Protein AF-A0A7X6VBS3-F1 (afdb_monomer_lite)

Foldseek 3Di:
DDAAQCVVVLVVDDLVVPPALLVPCVDPSLQVLLQVLLLVLDDPVLVVQVVVCVVVVDDDRSQVSSCVSPVDHDPLQSSQQRQLCNLDDPVLNVVVVVVCVVPVPDGSLNSCVPPVLVVDPRSSSVSSNSSSVSSSVVDCPPPPDQDADDPVNCVVCVPPPVVCVVRVVNPVVNVVVD

Structure (mmCIF, N/CA/C/O backbone):
data_AF-A0A7X6VBS3-F1
#
_entry.id   AF-A0A7X6VBS3-F1
#
loop_
_atom_site.group_PDB
_atom_site.id
_atom_site.type_symbol
_atom_site.label_atom_id
_atom_site.label_alt_id
_atom_site.label_comp_id
_atom_site.label_asym_id
_atom_site.label_entity_id
_atom_site.label_seq_id
_atom_site.pdbx_PDB_ins_code
_atom_site.Cartn_x
_atom_site.Cartn_y
_atom_site.Cartn_z
_atom_site.occupancy
_atom_site.B_iso_or_equiv
_atom_site.auth_seq_id
_atom_site.auth_comp_id
_atom_site.auth_asym_id
_atom_site.auth_atom_id
_atom_site.pdbx_PDB_model_num
ATOM 1 N N . MET A 1 1 ? 4.900 11.660 8.311 1.00 60.69 1 MET A N 1
ATOM 2 C CA . MET A 1 1 ? 4.321 11.223 7.024 1.00 60.69 1 MET A CA 1
ATOM 3 C C . MET A 1 1 ? 2.934 11.837 6.908 1.00 60.69 1 MET A C 1
ATOM 5 O O . MET A 1 1 ? 2.237 11.868 7.915 1.00 60.69 1 MET A O 1
ATOM 9 N N . ARG A 1 2 ? 2.562 12.407 5.757 1.00 70.81 2 ARG A N 1
ATOM 10 C CA . ARG A 1 2 ? 1.210 12.956 5.552 1.00 70.81 2 ARG A CA 1
ATOM 11 C C . ARG A 1 2 ? 0.243 11.788 5.326 1.00 70.81 2 ARG A C 1
ATOM 13 O O . ARG A 1 2 ? 0.562 10.910 4.534 1.00 70.81 2 ARG A O 1
ATOM 20 N N . ARG A 1 3 ? -0.902 11.767 6.020 1.00 82.69 3 ARG A N 1
ATOM 21 C CA . ARG A 1 3 ? -1.959 10.763 5.796 1.00 82.69 3 ARG A CA 1
ATOM 22 C C . ARG A 1 3 ? -2.557 10.950 4.401 1.00 82.69 3 ARG A C 1
ATOM 24 O O . ARG A 1 3 ? -2.809 12.084 3.988 1.00 82.69 3 ARG A O 1
ATOM 31 N N . ILE A 1 4 ? -2.777 9.841 3.705 1.00 88.06 4 ILE A N 1
ATOM 32 C CA . ILE A 1 4 ? -3.379 9.789 2.369 1.00 88.06 4 ILE A CA 1
ATOM 33 C C . ILE A 1 4 ? -4.735 9.116 2.505 1.00 88.06 4 ILE A C 1
ATOM 35 O O . ILE A 1 4 ? -4.838 8.094 3.173 1.00 88.06 4 ILE A O 1
ATOM 39 N N . ASN A 1 5 ? -5.776 9.687 1.905 1.00 90.62 5 ASN A N 1
ATOM 40 C CA . ASN A 1 5 ? -7.099 9.079 1.917 1.00 90.62 5 ASN A CA 1
ATOM 41 C C . ASN A 1 5 ? -7.176 7.986 0.843 1.00 90.62 5 ASN A C 1
ATOM 43 O O . ASN A 1 5 ? -7.432 8.273 -0.321 1.00 90.62 5 ASN A O 1
ATOM 47 N N . PHE A 1 6 ? -6.962 6.729 1.227 1.00 92.19 6 PHE A N 1
ATOM 48 C CA . PHE A 1 6 ? -7.082 5.598 0.303 1.00 92.19 6 PHE A CA 1
ATOM 49 C C . PHE A 1 6 ? -8.524 5.126 0.121 1.00 92.19 6 PHE A C 1
ATOM 51 O O . PHE A 1 6 ? -8.779 4.317 -0.766 1.00 92.19 6 PHE A O 1
ATOM 58 N N . ARG A 1 7 ? -9.481 5.640 0.906 1.00 92.50 7 ARG A N 1
ATOM 59 C CA . ARG A 1 7 ? -10.896 5.264 0.771 1.00 92.50 7 ARG A CA 1
ATOM 60 C C . ARG A 1 7 ? -11.461 5.614 -0.604 1.00 92.50 7 ARG A C 1
ATOM 62 O O . ARG A 1 7 ? -12.317 4.893 -1.090 1.00 92.50 7 ARG A O 1
ATOM 69 N N . GLU A 1 8 ? -10.941 6.649 -1.259 1.00 89.25 8 GLU A N 1
ATOM 70 C CA . GLU A 1 8 ? -11.331 7.020 -2.630 1.00 89.25 8 GLU A CA 1
ATOM 71 C C . GLU A 1 8 ? -10.994 5.918 -3.650 1.00 89.25 8 GLU A C 1
ATOM 73 O O . GLU A 1 8 ? -11.708 5.740 -4.632 1.00 89.25 8 GLU A O 1
ATOM 78 N N . LEU A 1 9 ? -9.964 5.098 -3.396 1.00 88.25 9 LEU A N 1
ATOM 79 C CA . LEU A 1 9 ? -9.662 3.945 -4.251 1.00 88.25 9 LEU A CA 1
ATOM 80 C C . LEU A 1 9 ? -10.705 2.830 -4.126 1.00 88.25 9 LEU A C 1
ATOM 82 O O . LEU A 1 9 ? -10.796 1.990 -5.017 1.00 88.25 9 LEU A O 1
ATOM 86 N N . ALA A 1 10 ? -11.495 2.798 -3.050 1.00 87.00 10 ALA A N 1
ATOM 87 C CA . ALA A 1 10 ? -12.543 1.796 -2.887 1.00 87.00 10 ALA A CA 1
ATOM 88 C C . ALA A 1 10 ? -13.657 1.950 -3.937 1.00 87.00 10 ALA A C 1
ATOM 90 O O . ALA A 1 10 ? -14.297 0.968 -4.303 1.00 87.00 10 ALA A O 1
ATOM 91 N N . GLU A 1 11 ? -13.860 3.152 -4.483 1.00 83.25 11 GLU A N 1
ATOM 92 C CA . GLU A 1 11 ? -14.898 3.410 -5.489 1.00 83.25 11 GLU A CA 1
ATOM 93 C C . GLU A 1 11 ? -14.636 2.692 -6.821 1.00 83.25 11 GLU A C 1
ATOM 95 O O . GLU A 1 11 ? -15.573 2.394 -7.559 1.00 83.25 11 GLU A O 1
ATOM 100 N N . VAL A 1 12 ? -13.370 2.387 -7.122 1.00 81.75 12 VAL A N 1
ATOM 101 C CA . VAL A 1 12 ? -12.956 1.719 -8.369 1.00 81.75 12 VAL A CA 1
ATOM 102 C C . VAL A 1 12 ? -12.688 0.223 -8.190 1.00 81.75 12 VAL A C 1
ATOM 104 O O . VAL A 1 12 ? -12.277 -0.451 -9.135 1.00 81.75 12 VAL A O 1
ATOM 107 N N . ILE A 1 13 ? -12.898 -0.307 -6.984 1.00 82.62 13 ILE A N 1
ATOM 108 C CA . ILE A 1 13 ? -12.738 -1.730 -6.689 1.00 82.62 13 ILE A CA 1
ATOM 109 C C . ILE A 1 13 ? -14.086 -2.411 -6.843 1.00 82.62 13 ILE A C 1
ATOM 111 O O . ILE A 1 13 ? -15.044 -2.080 -6.151 1.00 82.62 13 ILE A O 1
ATOM 115 N N . ASP A 1 14 ? -14.130 -3.424 -7.699 1.00 78.88 14 ASP A N 1
ATOM 116 C CA . ASP A 1 14 ? -15.229 -4.376 -7.702 1.00 78.88 14 ASP A CA 1
ATOM 117 C C . ASP A 1 14 ? -14.925 -5.496 -6.697 1.00 78.88 14 ASP A C 1
ATOM 119 O O . ASP A 1 14 ? -14.028 -6.322 -6.898 1.00 78.88 14 ASP A O 1
ATOM 123 N N . ALA A 1 15 ? -15.642 -5.499 -5.571 1.00 65.81 15 ALA A N 1
ATOM 124 C CA . ALA A 1 15 ? -15.455 -6.497 -4.525 1.00 65.81 15 ALA A CA 1
ATOM 125 C C . ALA A 1 15 ? -15.881 -7.915 -4.941 1.00 65.81 15 ALA A C 1
ATOM 127 O O . ALA A 1 15 ? -15.460 -8.870 -4.280 1.00 65.81 15 ALA A O 1
ATOM 128 N N . GLU A 1 16 ? -16.686 -8.063 -5.996 1.00 70.00 16 GLU A N 1
ATOM 129 C CA . GLU A 1 16 ? -17.179 -9.359 -6.472 1.00 70.00 16 GLU A CA 1
ATOM 130 C C . GLU A 1 16 ? -16.186 -10.053 -7.422 1.00 70.00 16 GLU A C 1
ATOM 132 O O . GLU A 1 1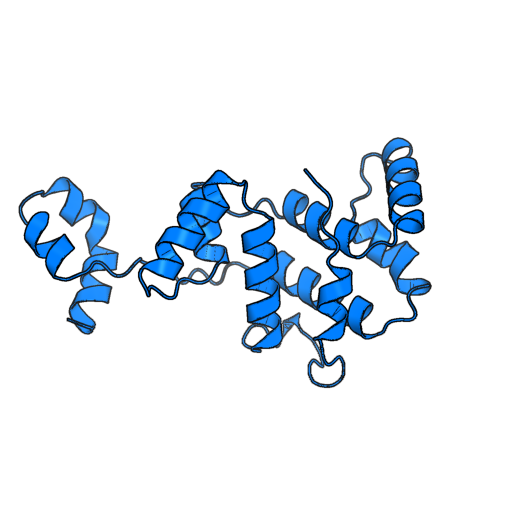6 ? -16.125 -11.282 -7.447 1.00 70.00 16 GLU A O 1
ATOM 137 N N . ASP A 1 17 ? -15.345 -9.288 -8.125 1.00 74.12 17 ASP A N 1
ATOM 138 C CA . ASP A 1 17 ? -14.320 -9.795 -9.061 1.00 74.12 17 ASP A CA 1
ATOM 139 C C . ASP A 1 17 ? -13.081 -10.381 -8.337 1.00 74.12 17 ASP A C 1
ATOM 141 O O . ASP A 1 17 ? -12.353 -11.249 -8.832 1.00 74.12 17 ASP A O 1
ATOM 145 N N . LEU A 1 18 ? -12.853 -9.952 -7.093 1.00 77.88 18 LEU A N 1
ATOM 146 C CA . LEU A 1 18 ? -11.707 -10.351 -6.274 1.00 77.88 18 LEU A CA 1
ATOM 147 C C . LEU A 1 18 ? -12.123 -11.282 -5.132 1.00 77.88 18 LEU A C 1
ATOM 149 O O . LEU A 1 18 ? -12.368 -10.842 -4.006 1.00 77.88 18 LEU A O 1
ATOM 153 N N . ILE A 1 19 ? -12.143 -12.588 -5.400 1.00 76.06 19 ILE A N 1
ATOM 154 C CA . ILE A 1 19 ? -12.507 -13.620 -4.417 1.00 76.06 19 ILE A CA 1
ATOM 155 C C . ILE A 1 19 ? -11.511 -13.640 -3.242 1.00 76.06 19 ILE A C 1
ATOM 157 O O . ILE A 1 19 ? -11.931 -13.536 -2.089 1.00 76.06 19 ILE A O 1
ATOM 161 N N . ASP A 1 20 ? -10.202 -13.708 -3.513 1.00 80.69 20 ASP A N 1
ATOM 162 C CA . ASP A 1 20 ? -9.139 -13.593 -2.499 1.00 80.69 20 ASP A CA 1
ATOM 163 C C . ASP A 1 20 ? -7.875 -12.950 -3.114 1.00 80.69 20 ASP A C 1
ATOM 165 O O . ASP A 1 20 ? -7.127 -13.618 -3.844 1.00 80.69 20 ASP A O 1
ATOM 169 N N . PRO A 1 21 ? -7.596 -11.666 -2.805 1.00 80.69 21 PRO A N 1
ATOM 170 C CA . PRO A 1 21 ? -6.456 -10.931 -3.356 1.00 80.69 21 PRO A CA 1
ATOM 171 C C . PRO A 1 21 ? -5.095 -11.610 -3.165 1.00 80.69 21 PRO A C 1
ATOM 173 O O . PRO A 1 21 ? -4.206 -11.439 -4.001 1.00 80.69 21 PRO A O 1
ATOM 176 N N . ARG A 1 22 ? -4.921 -12.427 -2.117 1.00 76.19 22 ARG A N 1
ATOM 177 C CA . ARG A 1 22 ? -3.642 -13.095 -1.815 1.00 76.19 22 ARG A CA 1
ATOM 178 C C . ARG A 1 22 ? -3.261 -14.141 -2.858 1.00 76.19 22 ARG A C 1
ATOM 180 O O . ARG A 1 22 ? -2.077 -14.389 -3.073 1.00 76.19 22 ARG A O 1
ATOM 187 N N . TYR A 1 23 ? -4.248 -14.730 -3.531 1.00 76.06 23 TYR A N 1
ATOM 188 C CA . TYR A 1 23 ? -4.038 -15.709 -4.603 1.00 76.06 23 TYR A CA 1
ATOM 189 C C . TYR A 1 23 ? -4.200 -15.101 -6.001 1.00 76.06 23 TYR A C 1
ATOM 191 O O . TYR A 1 23 ? -4.002 -15.784 -7.005 1.00 76.06 23 TYR A O 1
ATOM 199 N N . GLN A 1 24 ? -4.529 -13.810 -6.077 1.00 77.19 24 GLN A N 1
ATOM 200 C CA . GLN A 1 24 ? -4.802 -13.080 -7.313 1.00 77.19 24 GLN A CA 1
ATOM 201 C C . GLN A 1 24 ? -3.813 -11.919 -7.512 1.00 77.19 24 GLN A C 1
ATOM 203 O O . GLN A 1 24 ? -4.163 -10.884 -8.068 1.00 77.19 24 GLN A O 1
ATOM 208 N N . SER A 1 25 ? -2.546 -12.095 -7.121 1.00 75.38 25 SER A N 1
ATOM 209 C CA . SER A 1 25 ? -1.493 -11.068 -7.247 1.00 75.38 25 SER A CA 1
ATOM 210 C C . SER A 1 25 ? -1.267 -10.567 -8.681 1.00 75.38 25 SER A C 1
ATOM 212 O O . SER A 1 25 ? -0.774 -9.461 -8.891 1.00 75.38 25 SER A O 1
ATOM 214 N N . ASN A 1 26 ? -1.653 -11.362 -9.686 1.00 77.62 26 ASN A N 1
ATOM 215 C CA . ASN A 1 26 ? -1.579 -10.977 -11.093 1.00 77.62 26 ASN A CA 1
ATOM 216 C C . ASN A 1 26 ? -2.786 -10.176 -11.608 1.00 77.62 26 ASN A C 1
ATOM 218 O O . ASN A 1 26 ? -2.740 -9.719 -12.753 1.00 77.62 26 ASN A O 1
ATOM 222 N N . HIS A 1 27 ? -3.835 -10.010 -10.799 1.00 83.00 27 HIS A N 1
ATOM 223 C CA . HIS A 1 27 ? -5.053 -9.304 -11.182 1.00 83.00 27 HIS A CA 1
ATOM 224 C C . HIS A 1 27 ? -4.770 -7.823 -11.482 1.00 83.00 27 HIS A C 1
ATOM 226 O O . HIS A 1 27 ? -4.045 -7.194 -10.705 1.00 83.00 27 HIS A O 1
ATOM 232 N N . PRO A 1 28 ? -5.348 -7.233 -12.549 1.00 83.56 28 PRO A N 1
ATOM 233 C CA . PRO A 1 28 ? -5.114 -5.832 -12.905 1.00 83.56 28 PRO A CA 1
ATOM 234 C C . PRO A 1 28 ? -5.374 -4.861 -11.749 1.00 83.56 28 PRO A C 1
ATOM 236 O O . PRO A 1 28 ? -4.537 -4.010 -11.467 1.00 83.56 28 PRO A O 1
ATOM 239 N N . THR A 1 29 ? -6.476 -5.047 -11.018 1.00 87.38 29 THR A N 1
ATOM 240 C CA . THR A 1 29 ? -6.814 -4.231 -9.840 1.00 87.38 29 THR A CA 1
ATOM 241 C C . THR A 1 29 ? -5.774 -4.357 -8.729 1.00 87.38 29 THR A C 1
ATOM 243 O O . THR A 1 29 ? -5.346 -3.350 -8.180 1.00 87.38 29 THR A O 1
ATOM 246 N N . VAL A 1 30 ? -5.315 -5.577 -8.419 1.00 86.38 30 VAL A N 1
ATOM 247 C CA . VAL A 1 30 ? -4.307 -5.799 -7.367 1.00 86.38 30 VAL A CA 1
ATOM 248 C C . VAL A 1 30 ? -2.979 -5.150 -7.754 1.00 86.38 30 VAL A C 1
ATOM 250 O O . VAL A 1 30 ? -2.365 -4.488 -6.923 1.00 86.38 30 VAL A O 1
ATOM 253 N N . LYS A 1 31 ? -2.572 -5.266 -9.025 1.00 84.88 31 LYS A N 1
ATOM 254 C CA . LYS A 1 31 ? -1.383 -4.584 -9.553 1.00 84.88 31 LYS A CA 1
ATOM 255 C C . LYS A 1 31 ? -1.509 -3.068 -9.475 1.00 84.88 31 LYS A C 1
ATOM 257 O O . LYS A 1 31 ? -0.629 -2.438 -8.910 1.00 84.88 31 LYS A O 1
ATOM 262 N N . GLY A 1 32 ? -2.613 -2.503 -9.963 1.00 85.56 32 GLY A N 1
ATOM 263 C CA . GLY A 1 32 ? -2.842 -1.058 -9.943 1.00 85.56 32 GLY A CA 1
ATOM 264 C C . GLY A 1 32 ? -2.866 -0.483 -8.525 1.00 85.56 32 GLY A C 1
ATOM 265 O O . GLY A 1 32 ? -2.256 0.549 -8.264 1.00 85.56 32 GLY A O 1
ATOM 266 N N . VAL A 1 33 ? -3.503 -1.179 -7.580 1.00 89.88 33 VAL A N 1
ATOM 267 C CA . VAL A 1 33 ? -3.503 -0.778 -6.165 1.00 89.88 33 VAL A CA 1
ATOM 268 C C . VAL A 1 33 ? -2.104 -0.889 -5.557 1.00 89.88 33 VAL A C 1
ATOM 270 O O . VAL A 1 33 ? -1.686 0.025 -4.849 1.00 89.88 33 VAL A O 1
ATOM 273 N N . ALA A 1 34 ? -1.360 -1.963 -5.844 1.00 87.62 34 ALA A N 1
ATOM 274 C CA . ALA A 1 34 ? 0.026 -2.107 -5.397 1.00 87.62 34 ALA A CA 1
ATOM 275 C C . ALA A 1 34 ? 0.904 -0.973 -5.931 1.00 87.62 34 ALA A C 1
ATOM 277 O O . ALA A 1 34 ? 1.695 -0.390 -5.195 1.00 87.62 34 ALA A O 1
ATOM 278 N N . ASP A 1 35 ? 0.712 -0.628 -7.196 1.00 85.38 35 ASP A N 1
ATOM 279 C CA . ASP A 1 35 ? 1.417 0.440 -7.874 1.00 85.38 35 ASP A CA 1
ATOM 280 C C . ASP A 1 35 ? 1.166 1.798 -7.195 1.00 85.38 35 ASP A C 1
ATOM 282 O O . ASP A 1 35 ? 2.113 2.491 -6.810 1.00 85.38 35 ASP A O 1
ATOM 286 N N . ILE A 1 36 ? -0.099 2.136 -6.930 1.00 88.56 36 ILE A N 1
ATOM 287 C CA . ILE A 1 36 ? -0.473 3.354 -6.197 1.00 88.56 36 ILE A CA 1
ATOM 288 C C . ILE A 1 36 ? 0.096 3.338 -4.770 1.00 88.56 36 ILE A C 1
ATOM 290 O O . ILE A 1 36 ? 0.611 4.358 -4.305 1.00 88.56 36 ILE A O 1
ATOM 294 N N . ALA A 1 37 ? 0.032 2.200 -4.075 1.00 88.81 37 ALA A N 1
ATOM 295 C CA . ALA A 1 37 ? 0.554 2.040 -2.720 1.00 88.81 37 ALA A CA 1
ATOM 296 C C . ALA A 1 37 ? 2.064 2.313 -2.654 1.00 88.81 37 ALA A C 1
ATOM 298 O O . ALA A 1 37 ? 2.509 3.141 -1.857 1.00 88.81 37 ALA A O 1
ATOM 299 N N . PHE A 1 38 ? 2.854 1.670 -3.520 1.00 87.31 38 PHE A N 1
ATOM 300 C CA . PHE A 1 38 ? 4.304 1.863 -3.550 1.00 87.31 38 PHE A CA 1
ATOM 301 C C . PHE A 1 38 ? 4.688 3.271 -3.992 1.00 87.31 38 PHE A C 1
ATOM 303 O O . PHE A 1 38 ? 5.592 3.851 -3.398 1.00 87.31 38 PHE A O 1
ATOM 310 N N . PHE A 1 39 ? 3.986 3.858 -4.964 1.00 85.75 39 PHE A N 1
ATOM 311 C CA . PHE A 1 39 ? 4.231 5.242 -5.367 1.00 85.75 39 PHE A CA 1
ATOM 312 C C . PHE A 1 39 ? 4.043 6.222 -4.209 1.00 85.75 39 PHE A C 1
ATOM 314 O O . PHE A 1 39 ? 4.900 7.058 -3.949 1.00 85.75 39 PHE A O 1
ATOM 321 N N . ASN A 1 40 ? 2.943 6.094 -3.472 1.00 86.38 40 ASN A N 1
ATOM 322 C CA . ASN A 1 40 ? 2.626 6.999 -2.371 1.00 86.38 40 ASN A CA 1
ATOM 323 C C . ASN A 1 40 ? 3.488 6.768 -1.122 1.00 86.38 40 ASN A C 1
ATOM 325 O O . ASN A 1 40 ? 3.627 7.669 -0.297 1.00 86.38 40 ASN A O 1
ATOM 329 N N . ALA A 1 41 ? 4.097 5.589 -0.987 1.00 84.62 41 ALA A N 1
ATOM 330 C CA . ALA A 1 41 ? 5.097 5.324 0.042 1.00 84.62 41 ALA A CA 1
ATOM 331 C C . ALA A 1 41 ? 6.441 6.020 -0.242 1.00 84.62 41 ALA A C 1
ATOM 333 O O . ALA A 1 41 ? 7.300 6.117 0.644 1.00 84.62 41 ALA A O 1
ATOM 334 N N . LEU A 1 42 ? 6.646 6.520 -1.465 1.00 80.88 42 LEU A N 1
ATOM 335 C CA . LEU A 1 42 ? 7.853 7.247 -1.813 1.00 80.88 42 LEU A CA 1
ATOM 336 C C . LEU A 1 42 ? 7.862 8.666 -1.253 1.00 80.88 42 LEU A C 1
ATOM 338 O O . LEU A 1 42 ? 6.836 9.345 -1.253 1.00 80.88 42 LEU A O 1
ATOM 342 N N . PRO A 1 43 ? 9.042 9.147 -0.823 1.00 77.56 43 PRO A N 1
ATOM 343 C CA . PRO A 1 43 ? 9.234 10.566 -0.570 1.00 77.56 43 PRO A CA 1
ATOM 344 C C . PRO A 1 43 ? 9.140 11.337 -1.895 1.00 77.56 43 PRO A C 1
ATOM 346 O O . PRO A 1 43 ? 9.363 10.756 -2.957 1.00 77.56 43 PRO A O 1
ATOM 349 N N . ASP A 1 44 ? 8.893 12.645 -1.834 1.00 80.25 44 ASP A N 1
ATOM 350 C CA . ASP A 1 44 ? 8.669 13.489 -3.021 1.00 80.25 44 ASP A CA 1
ATOM 351 C C . ASP A 1 44 ? 9.766 13.332 -4.092 1.00 80.25 44 ASP A C 1
ATOM 353 O O . ASP A 1 44 ? 9.465 13.157 -5.271 1.00 80.25 44 ASP A O 1
ATOM 357 N N . TYR A 1 45 ? 11.042 13.282 -3.684 1.00 76.75 45 TYR A N 1
ATOM 358 C CA . TYR A 1 45 ? 12.157 13.056 -4.617 1.00 76.75 45 TYR A CA 1
ATOM 359 C C . TYR A 1 45 ? 12.080 11.683 -5.307 1.00 76.75 45 TYR A C 1
ATOM 361 O O . TYR A 1 45 ? 12.450 11.537 -6.470 1.00 76.75 45 TYR A O 1
ATOM 369 N N . GLY A 1 46 ? 11.615 10.656 -4.590 1.00 75.06 46 GLY A N 1
ATOM 370 C CA . GLY A 1 46 ? 11.453 9.307 -5.118 1.00 75.06 46 GLY A CA 1
ATOM 371 C C . GLY A 1 46 ? 10.315 9.264 -6.130 1.00 75.06 46 GLY A C 1
ATOM 372 O O . GLY A 1 46 ? 10.489 8.712 -7.213 1.00 75.06 46 GLY A O 1
ATOM 373 N N . GLN A 1 47 ? 9.194 9.921 -5.823 1.00 82.06 47 GLN A N 1
ATOM 374 C CA . GLN A 1 47 ? 8.073 10.074 -6.754 1.00 82.06 47 GLN A CA 1
ATOM 375 C C . GLN A 1 47 ? 8.503 10.792 -8.039 1.00 82.06 47 GLN A C 1
ATOM 377 O O . GLN A 1 47 ? 8.128 10.370 -9.130 1.00 82.06 47 GLN A O 1
ATOM 382 N N . GLU A 1 48 ? 9.341 11.827 -7.941 1.00 79.75 48 GLU A N 1
ATOM 383 C CA . GLU A 1 48 ? 9.882 12.538 -9.106 1.00 79.75 48 GLU A CA 1
ATOM 384 C C . GLU A 1 48 ? 10.765 11.635 -9.984 1.00 79.75 48 GLU A C 1
ATOM 386 O O . GLU A 1 48 ? 10.596 11.601 -11.204 1.00 79.75 48 GLU A O 1
ATOM 391 N N . ILE A 1 49 ? 11.662 10.845 -9.380 1.00 74.81 49 ILE A N 1
ATOM 392 C CA . ILE A 1 49 ? 12.486 9.862 -10.105 1.00 74.81 49 ILE A CA 1
ATOM 393 C C . ILE A 1 49 ? 11.597 8.865 -10.855 1.00 74.81 49 ILE A C 1
ATOM 395 O O . ILE A 1 49 ? 11.818 8.600 -12.038 1.00 74.81 49 ILE A O 1
ATOM 399 N N . VAL A 1 50 ? 10.573 8.339 -10.185 1.00 75.44 50 VAL A N 1
ATOM 400 C CA . VAL A 1 50 ? 9.619 7.410 -10.792 1.00 75.44 50 VAL A CA 1
ATOM 401 C C . VAL A 1 50 ? 8.849 8.064 -11.938 1.00 75.44 50 VAL A C 1
ATOM 403 O O . VAL A 1 50 ? 8.768 7.489 -13.021 1.00 75.44 50 VAL A O 1
ATOM 406 N N . ASN A 1 51 ? 8.346 9.283 -11.753 1.00 80.31 51 ASN A N 1
ATOM 407 C CA . ASN A 1 51 ? 7.644 10.024 -12.800 1.00 80.31 51 ASN A CA 1
ATOM 408 C C . ASN A 1 51 ? 8.532 10.265 -14.026 1.00 80.31 51 ASN A C 1
ATOM 410 O O . ASN A 1 51 ? 8.067 10.122 -15.158 1.00 80.31 51 ASN A O 1
ATOM 414 N N . ASN A 1 52 ? 9.817 10.567 -13.825 1.00 76.94 52 ASN A N 1
ATOM 415 C CA . ASN A 1 52 ? 10.785 10.721 -14.911 1.00 76.94 52 ASN A CA 1
ATOM 416 C C . ASN A 1 52 ? 11.009 9.406 -15.675 1.00 76.94 52 ASN A C 1
ATOM 418 O O . ASN A 1 52 ? 11.071 9.402 -16.906 1.00 76.94 52 ASN A O 1
ATOM 422 N N . ILE A 1 53 ? 11.080 8.278 -14.963 1.00 71.81 53 ILE A N 1
ATOM 423 C CA . ILE A 1 53 ? 11.178 6.944 -15.568 1.00 71.81 53 ILE A CA 1
ATOM 424 C C . ILE A 1 53 ? 9.927 6.633 -16.399 1.00 71.81 53 ILE A C 1
ATOM 426 O O . ILE A 1 53 ? 10.059 6.266 -17.568 1.00 71.81 53 ILE A O 1
ATOM 430 N N . LEU A 1 54 ? 8.729 6.813 -15.838 1.00 74.38 54 LEU A N 1
ATOM 431 C CA . LEU A 1 54 ? 7.468 6.540 -16.537 1.00 74.38 54 LEU A CA 1
ATOM 432 C C . LEU A 1 54 ? 7.304 7.444 -17.767 1.00 74.38 54 LEU A C 1
ATOM 434 O O . LEU A 1 54 ? 6.952 6.972 -18.848 1.00 74.38 54 LEU A O 1
ATOM 438 N N . SER A 1 55 ? 7.670 8.723 -17.645 1.00 77.69 55 SER A N 1
ATOM 439 C CA . SER A 1 55 ? 7.647 9.694 -18.751 1.00 77.69 55 SER A CA 1
ATOM 440 C C . SER A 1 55 ? 8.607 9.334 -19.890 1.00 77.69 55 SER A C 1
ATOM 442 O O . SER A 1 55 ? 8.399 9.751 -21.027 1.00 77.69 55 SER A O 1
ATOM 444 N N . SER A 1 56 ? 9.642 8.530 -19.621 1.00 74.81 56 SER A N 1
ATOM 445 C CA . SER A 1 56 ? 10.563 8.019 -20.646 1.00 74.81 56 SER A CA 1
ATOM 446 C C . SER A 1 56 ? 10.005 6.838 -21.458 1.00 74.81 56 SER A C 1
ATOM 448 O O . SER A 1 56 ? 10.694 6.316 -22.336 1.00 74.81 56 SER A O 1
ATOM 450 N N . GLY A 1 57 ? 8.770 6.404 -21.175 1.00 66.50 57 GLY A N 1
ATOM 451 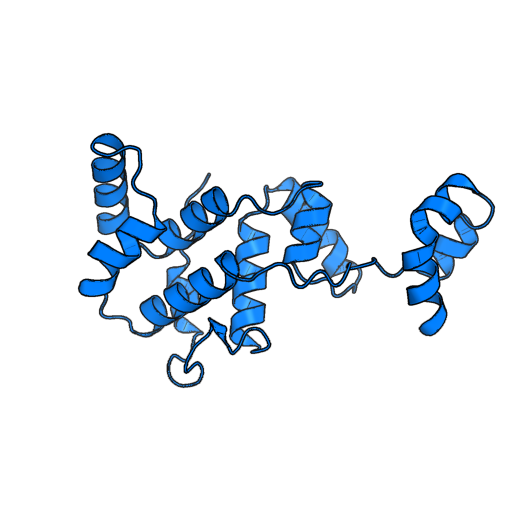C CA . GLY A 1 57 ? 8.113 5.274 -21.837 1.00 66.50 57 GLY A CA 1
ATOM 452 C C . GLY A 1 57 ? 8.576 3.904 -21.334 1.00 66.50 57 GLY A C 1
ATOM 453 O O . GLY A 1 57 ? 8.325 2.894 -21.991 1.00 66.50 57 GLY A O 1
ATOM 454 N N . ARG A 1 58 ? 9.278 3.851 -20.194 1.00 67.88 58 ARG A N 1
ATOM 455 C CA . ARG A 1 58 ? 9.687 2.598 -19.550 1.00 67.88 58 ARG A CA 1
ATOM 456 C C . ARG A 1 58 ? 8.585 2.126 -18.603 1.00 67.88 58 ARG A C 1
ATOM 458 O O . ARG A 1 58 ? 8.211 2.853 -17.691 1.00 67.88 58 ARG A O 1
ATOM 465 N N . ASP A 1 59 ? 8.130 0.893 -18.800 1.00 67.75 59 ASP A N 1
ATOM 466 C CA . ASP A 1 59 ? 7.198 0.213 -17.899 1.00 67.75 59 ASP A CA 1
ATOM 467 C C . ASP A 1 59 ? 7.996 -0.510 -16.800 1.00 67.75 59 ASP A C 1
ATOM 469 O O . ASP A 1 59 ? 8.692 -1.499 -17.062 1.00 67.75 59 ASP A O 1
ATOM 473 N N . ILE A 1 60 ? 7.991 0.053 -15.590 1.00 67.69 60 ILE A N 1
ATOM 474 C CA . ILE A 1 60 ? 8.678 -0.499 -14.417 1.00 67.69 60 ILE A CA 1
ATOM 475 C C . ILE A 1 60 ? 7.631 -0.716 -13.321 1.00 67.69 60 ILE A C 1
ATOM 477 O O . ILE A 1 60 ? 6.969 0.253 -12.950 1.00 67.69 60 ILE A O 1
ATOM 481 N N . PRO A 1 61 ? 7.514 -1.933 -12.750 1.00 70.75 61 PRO A N 1
ATOM 482 C CA . PRO A 1 61 ? 6.659 -2.160 -11.589 1.00 70.75 61 PRO A CA 1
ATOM 483 C C . PRO A 1 61 ? 7.024 -1.196 -10.456 1.00 70.75 61 PRO A C 1
ATOM 485 O O . PRO A 1 61 ? 8.202 -1.074 -10.109 1.00 70.75 61 PRO A O 1
ATOM 488 N N . LEU A 1 62 ? 6.052 -0.525 -9.834 1.00 72.69 62 LEU A N 1
ATOM 489 C CA . LEU A 1 62 ? 6.373 0.563 -8.900 1.00 72.69 62 LEU A CA 1
ATOM 490 C C . LEU A 1 62 ? 7.035 0.085 -7.607 1.00 72.69 62 LEU A C 1
ATOM 492 O O . LEU A 1 62 ? 7.789 0.839 -6.999 1.00 72.69 62 LEU A O 1
ATOM 496 N N . ARG A 1 63 ? 6.873 -1.191 -7.241 1.00 70.44 63 ARG A N 1
ATOM 497 C CA . ARG A 1 63 ? 7.680 -1.837 -6.191 1.00 70.44 63 ARG A CA 1
ATOM 498 C C . ARG A 1 63 ? 9.178 -1.806 -6.509 1.00 70.44 63 ARG A C 1
ATOM 500 O O . ARG A 1 63 ? 9.992 -1.569 -5.625 1.00 70.44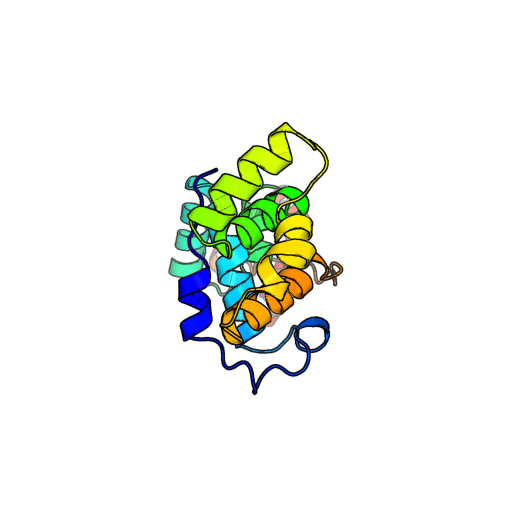 63 ARG A O 1
ATOM 507 N N . GLU A 1 64 ? 9.552 -2.021 -7.765 1.00 69.00 64 GLU A N 1
ATOM 508 C CA . GLU A 1 64 ? 10.950 -1.985 -8.213 1.00 69.00 64 GLU A CA 1
ATOM 509 C C . GLU A 1 64 ? 11.453 -0.548 -8.307 1.00 69.00 64 GLU A C 1
ATOM 511 O O . GLU A 1 64 ? 12.559 -0.240 -7.870 1.00 69.00 64 GLU A O 1
ATOM 516 N N . ALA A 1 65 ? 10.605 0.361 -8.791 1.00 66.38 65 ALA A N 1
ATOM 517 C CA . ALA A 1 65 ? 10.891 1.789 -8.776 1.00 66.38 65 ALA A CA 1
ATOM 518 C C . ALA A 1 65 ? 11.113 2.298 -7.335 1.00 66.38 65 ALA A C 1
ATOM 520 O O . ALA A 1 65 ? 12.016 3.102 -7.084 1.00 66.38 65 ALA A O 1
ATOM 521 N N . TYR A 1 66 ? 10.367 1.742 -6.372 1.00 67.44 66 TYR A N 1
ATOM 522 C CA . TYR A 1 66 ? 10.563 2.003 -4.955 1.00 67.44 66 TYR A CA 1
ATOM 523 C C . TYR A 1 66 ? 11.945 1.555 -4.482 1.00 67.44 66 TYR A C 1
ATOM 525 O O . TYR A 1 66 ? 12.697 2.378 -3.953 1.00 67.44 66 TYR A O 1
ATOM 533 N N . LYS A 1 67 ? 12.309 0.290 -4.739 1.00 67.81 67 LYS A N 1
ATOM 534 C CA . LYS A 1 67 ? 13.628 -0.263 -4.391 1.00 67.81 67 LYS A CA 1
ATOM 535 C C . LYS A 1 67 ? 14.769 0.572 -4.980 1.00 67.81 67 LYS A C 1
ATOM 537 O O . LYS A 1 67 ? 15.714 0.900 -4.271 1.00 67.81 67 LYS A O 1
ATOM 542 N N . VAL A 1 68 ? 14.647 0.985 -6.244 1.00 60.50 68 VAL A N 1
ATOM 543 C CA . VAL A 1 68 ? 15.641 1.828 -6.934 1.00 60.50 68 VAL A CA 1
ATOM 544 C C . VAL A 1 68 ? 15.783 3.205 -6.281 1.00 60.50 68 VAL A C 1
ATOM 546 O O . VAL A 1 68 ? 16.896 3.703 -6.148 1.00 60.50 68 VAL A O 1
ATOM 549 N N . SER A 1 69 ? 14.682 3.832 -5.861 1.00 62.16 69 SER A N 1
ATOM 550 C CA . SER A 1 69 ? 14.723 5.177 -5.268 1.00 62.16 69 SER A CA 1
ATOM 551 C C . SER A 1 69 ? 15.317 5.215 -3.853 1.00 62.16 69 SER A C 1
ATOM 553 O O . SER A 1 69 ? 15.908 6.220 -3.463 1.00 62.16 69 SER A O 1
ATOM 555 N N . ARG A 1 70 ? 15.143 4.135 -3.080 1.00 62.84 70 ARG A N 1
ATOM 556 C CA . ARG A 1 70 ? 15.502 4.045 -1.655 1.00 62.84 70 ARG A CA 1
ATOM 557 C C . ARG A 1 70 ? 16.743 3.193 -1.383 1.00 62.84 70 ARG A C 1
ATOM 559 O O . ARG A 1 70 ? 17.153 3.118 -0.226 1.00 62.84 70 ARG A O 1
ATOM 566 N N . ASP A 1 71 ? 17.300 2.544 -2.408 1.00 63.53 71 ASP A N 1
ATOM 567 C CA . ASP A 1 71 ? 18.403 1.569 -2.314 1.00 63.53 71 ASP A CA 1
ATOM 568 C C . ASP A 1 71 ? 18.163 0.504 -1.219 1.00 63.53 71 ASP A C 1
ATOM 570 O O . ASP A 1 71 ? 19.071 0.056 -0.522 1.00 63.53 71 ASP A O 1
ATOM 574 N N . SER A 1 72 ? 16.891 0.163 -0.989 1.00 62.59 72 SER A N 1
ATOM 575 C CA . SER A 1 72 ? 16.443 -0.733 0.080 1.00 62.59 72 SER A CA 1
ATOM 576 C C . SER A 1 72 ? 15.029 -1.253 -0.181 1.00 62.59 72 SER A C 1
ATOM 578 O O . SER A 1 72 ? 14.243 -0.637 -0.908 1.00 62.59 72 SER A O 1
ATOM 580 N N . ASP A 1 73 ? 14.704 -2.403 0.413 1.00 68.00 73 ASP A N 1
ATOM 581 C CA . ASP A 1 73 ? 13.346 -2.941 0.381 1.00 68.00 73 ASP A CA 1
ATOM 582 C C . ASP A 1 73 ? 12.364 -2.020 1.134 1.00 68.00 73 ASP A C 1
ATOM 584 O O . ASP A 1 73 ? 12.755 -1.336 2.087 1.00 68.00 73 ASP A O 1
ATOM 588 N N . PRO A 1 74 ? 11.079 -1.982 0.732 1.00 69.25 74 PRO A N 1
ATOM 589 C CA . PRO A 1 74 ? 10.052 -1.263 1.476 1.00 69.25 74 PRO A CA 1
ATOM 590 C C . PRO A 1 74 ? 10.018 -1.695 2.941 1.00 69.25 74 PRO A C 1
ATOM 592 O O . PRO A 1 74 ? 9.910 -2.886 3.234 1.00 69.25 74 PRO A O 1
ATOM 595 N N . ASN A 1 75 ? 10.061 -0.726 3.861 1.00 80.44 75 ASN A N 1
ATOM 596 C CA . ASN A 1 75 ? 9.754 -0.995 5.259 1.00 80.44 75 ASN A CA 1
ATOM 597 C C . ASN A 1 75 ? 8.268 -1.360 5.345 1.00 80.44 75 ASN A C 1
ATOM 599 O O . ASN A 1 75 ? 7.400 -0.504 5.164 1.00 80.44 75 ASN A O 1
ATOM 603 N N . THR A 1 76 ? 7.989 -2.640 5.576 1.00 83.19 76 THR A N 1
ATOM 604 C CA . THR A 1 76 ? 6.630 -3.184 5.626 1.00 83.19 76 THR A CA 1
ATOM 605 C C . THR A 1 76 ? 5.792 -2.536 6.716 1.00 83.19 76 THR A C 1
ATOM 607 O O . THR A 1 76 ? 4.596 -2.360 6.510 1.00 83.19 76 THR A O 1
ATOM 610 N N . ASP A 1 77 ? 6.407 -2.129 7.826 1.00 87.06 77 ASP A N 1
ATOM 611 C CA . ASP A 1 77 ? 5.699 -1.509 8.946 1.00 87.06 77 ASP A CA 1
ATOM 612 C C . ASP A 1 77 ? 5.280 -0.078 8.599 1.00 87.06 77 ASP A C 1
ATOM 614 O O . ASP A 1 77 ? 4.127 0.295 8.804 1.00 87.06 77 ASP A O 1
ATOM 618 N N . ASP A 1 78 ? 6.175 0.703 7.984 1.00 87.56 78 ASP A N 1
ATOM 619 C CA . ASP A 1 78 ? 5.852 2.057 7.510 1.00 87.56 78 ASP A CA 1
ATOM 620 C C . ASP A 1 78 ? 4.799 2.017 6.393 1.00 87.56 78 ASP A C 1
ATOM 622 O O . ASP A 1 78 ? 3.895 2.856 6.347 1.00 87.56 78 ASP A O 1
ATOM 626 N N . LEU A 1 79 ? 4.896 1.027 5.498 1.00 89.31 79 LEU A N 1
ATOM 627 C CA . LEU A 1 79 ? 3.915 0.809 4.441 1.00 89.31 79 LEU A CA 1
ATOM 628 C C . LEU A 1 79 ? 2.554 0.417 5.030 1.00 89.31 79 LEU A C 1
ATOM 630 O O . LEU A 1 79 ? 1.537 0.982 4.638 1.00 89.31 79 LEU A O 1
ATOM 634 N N . ALA A 1 80 ? 2.517 -0.498 6.000 1.00 92.69 80 ALA A N 1
ATOM 635 C CA . ALA A 1 80 ? 1.287 -0.869 6.693 1.00 92.69 80 ALA A CA 1
ATOM 636 C C . ALA A 1 80 ? 0.664 0.336 7.411 1.00 92.69 80 ALA A C 1
ATOM 638 O O . ALA A 1 80 ? -0.541 0.569 7.301 1.00 92.69 80 ALA A O 1
ATOM 639 N N . GLU A 1 81 ? 1.478 1.141 8.093 1.00 94.31 81 GLU A N 1
ATOM 640 C CA . GLU A 1 81 ? 1.029 2.363 8.753 1.00 94.31 81 GLU A CA 1
ATOM 641 C C . GLU A 1 81 ? 0.391 3.336 7.750 1.00 94.31 81 GLU A C 1
ATOM 643 O O . GLU A 1 81 ? -0.721 3.819 7.972 1.00 94.31 81 GLU A O 1
ATOM 648 N N . LEU A 1 82 ? 1.051 3.583 6.613 1.00 93.12 82 LEU A N 1
ATOM 649 C CA . LEU A 1 82 ? 0.544 4.451 5.549 1.00 93.12 82 LEU A CA 1
ATOM 650 C C . LEU A 1 82 ? -0.807 3.973 5.010 1.00 93.12 82 LEU A C 1
ATOM 652 O O . LEU A 1 82 ? -1.757 4.751 4.920 1.00 93.12 82 LEU A O 1
ATOM 656 N N . LEU A 1 83 ? -0.876 2.698 4.633 1.00 94.69 83 LEU A N 1
ATOM 657 C CA . LEU A 1 83 ? -2.025 2.136 3.938 1.00 94.69 83 LEU A CA 1
ATOM 658 C C . LEU A 1 83 ? -3.251 2.062 4.850 1.00 94.69 83 LEU A C 1
ATOM 660 O O . LEU A 1 83 ? -4.327 2.527 4.477 1.00 94.69 83 LEU A O 1
ATOM 664 N N . PHE A 1 84 ? -3.094 1.543 6.070 1.00 96.19 84 PHE A N 1
ATOM 665 C CA . PH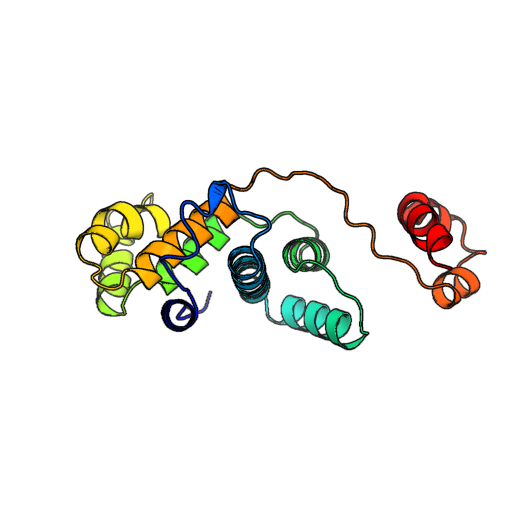E A 1 84 ? -4.232 1.318 6.962 1.00 96.19 84 PHE A CA 1
ATOM 666 C C . PHE A 1 84 ? -4.725 2.587 7.656 1.00 96.19 84 PHE A C 1
ATOM 668 O O . PHE A 1 84 ? -5.936 2.741 7.817 1.00 96.19 84 PHE A O 1
ATOM 675 N N . THR A 1 85 ? -3.854 3.550 7.991 1.00 95.62 85 THR A N 1
ATOM 676 C CA . THR A 1 85 ? -4.334 4.871 8.452 1.00 95.62 85 THR A CA 1
ATOM 677 C C . THR A 1 85 ? -5.108 5.609 7.360 1.00 95.62 85 THR A C 1
ATOM 679 O O . THR A 1 85 ? -6.025 6.379 7.656 1.00 95.62 85 THR A O 1
ATOM 682 N N . GLY A 1 86 ? -4.793 5.347 6.090 1.00 94.25 86 GLY A N 1
ATOM 683 C CA . GLY A 1 86 ? -5.518 5.902 4.956 1.00 94.25 86 GLY A CA 1
ATOM 684 C C . GLY A 1 86 ? -6.871 5.257 4.661 1.00 94.25 86 GLY A C 1
ATOM 685 O O . GLY A 1 86 ? -7.664 5.847 3.930 1.00 94.25 86 GLY A O 1
ATOM 686 N N . LEU A 1 87 ? -7.169 4.091 5.245 1.00 95.56 87 LEU A N 1
ATOM 687 C CA . LEU A 1 87 ? -8.504 3.480 5.197 1.00 95.56 87 LEU A CA 1
ATOM 688 C C . LEU A 1 87 ? -9.417 3.947 6.330 1.00 95.56 87 LEU A C 1
ATOM 690 O O . LEU A 1 87 ? -10.639 3.858 6.216 1.00 95.56 87 LEU A O 1
ATOM 694 N N . MET A 1 88 ? -8.848 4.437 7.428 1.00 95.62 88 MET A N 1
ATOM 695 C CA . MET A 1 88 ? -9.617 4.933 8.565 1.00 95.62 88 MET A CA 1
ATOM 696 C C . MET A 1 88 ? -10.404 6.186 8.173 1.00 95.62 88 MET A C 1
ATOM 698 O O . MET A 1 88 ? -9.940 7.001 7.378 1.00 95.62 88 MET A O 1
ATOM 702 N N . THR A 1 89 ? -11.590 6.365 8.753 1.00 93.88 89 THR A N 1
ATOM 703 C CA . THR A 1 89 ? -12.255 7.679 8.765 1.00 93.88 89 THR A CA 1
ATOM 704 C C . THR A 1 89 ? -11.478 8.644 9.661 1.00 93.88 89 THR A C 1
ATOM 706 O O . THR A 1 89 ? -10.646 8.204 10.453 1.00 93.88 89 THR A O 1
ATOM 709 N N . ASP A 1 90 ? -11.752 9.946 9.587 1.00 93.38 90 ASP A N 1
ATOM 710 C CA . ASP A 1 90 ? -11.087 10.923 10.464 1.00 93.38 90 ASP A CA 1
ATOM 711 C C . ASP A 1 90 ? -11.316 10.609 11.945 1.00 93.38 90 ASP A C 1
ATOM 713 O O . ASP A 1 90 ? -10.364 10.558 12.719 1.00 93.38 90 ASP A O 1
ATOM 717 N N . VAL A 1 91 ? -12.549 10.246 12.305 1.00 93.56 91 VAL A N 1
ATOM 718 C CA . VAL A 1 91 ? -12.905 9.827 13.668 1.00 93.56 91 VAL A CA 1
ATOM 719 C C . VAL A 1 91 ? -12.145 8.561 14.078 1.00 93.56 91 VAL A C 1
ATOM 721 O O . VAL A 1 91 ? -11.603 8.475 15.177 1.00 93.56 91 VAL A O 1
ATOM 724 N N . SER A 1 92 ? -12.083 7.553 13.203 1.00 94.19 92 SER A N 1
ATOM 725 C CA . SER A 1 92 ? -11.343 6.316 13.486 1.00 94.19 92 SER A CA 1
ATOM 726 C C . SER A 1 92 ? -9.838 6.560 13.615 1.00 94.19 92 SER A C 1
ATOM 728 O O . SER A 1 92 ? -9.190 5.919 14.437 1.00 94.19 92 SER A O 1
ATOM 730 N N . TYR A 1 93 ? -9.288 7.485 12.828 1.00 95.44 93 TYR A N 1
ATOM 731 C CA . TYR A 1 93 ? -7.876 7.844 12.860 1.00 95.44 93 TYR A CA 1
ATOM 732 C C . TYR A 1 93 ? -7.504 8.587 14.149 1.00 95.44 93 TYR A C 1
ATOM 734 O O . TYR A 1 93 ? -6.496 8.256 14.769 1.00 95.44 93 TYR A O 1
ATOM 742 N N . GLU A 1 94 ? -8.329 9.531 14.607 1.00 95.12 94 GLU A N 1
ATOM 743 C CA . GLU A 1 94 ? -8.129 10.193 15.904 1.00 95.12 94 GLU A CA 1
ATOM 744 C C . GLU A 1 94 ? -8.146 9.176 17.055 1.00 95.12 94 GLU A C 1
ATOM 746 O O . GLU A 1 94 ? -7.212 9.122 17.858 1.00 95.12 94 GLU A O 1
ATOM 751 N N . ASN A 1 95 ? -9.135 8.277 17.067 1.00 95.25 95 ASN A N 1
ATOM 752 C CA . ASN A 1 95 ? -9.213 7.207 18.065 1.00 95.25 95 ASN A CA 1
ATOM 753 C C . ASN A 1 95 ? -8.018 6.240 17.994 1.00 95.25 95 ASN A C 1
ATOM 755 O O . ASN A 1 95 ? -7.572 5.715 19.022 1.00 95.25 95 ASN A O 1
ATOM 759 N N . TYR A 1 96 ? -7.495 5.982 16.792 1.00 95.75 96 TYR A N 1
ATOM 760 C CA . TYR A 1 96 ? -6.280 5.198 16.604 1.00 95.75 96 TYR A CA 1
ATOM 761 C C . TYR A 1 96 ? -5.074 5.875 17.260 1.00 95.75 96 TYR A C 1
ATOM 763 O O . TYR A 1 96 ? -4.367 5.215 18.021 1.00 95.75 96 TYR A O 1
ATOM 771 N N . LEU A 1 97 ? -4.868 7.177 17.035 1.00 94.94 97 LEU A N 1
ATOM 772 C CA . LEU A 1 97 ? -3.760 7.924 17.639 1.00 94.94 97 LEU A CA 1
ATOM 773 C C . LEU A 1 97 ? -3.816 7.876 19.171 1.00 94.94 97 LEU A C 1
ATOM 775 O O . LEU A 1 97 ? -2.823 7.522 19.805 1.00 94.94 97 LEU A O 1
ATOM 779 N N . GLU A 1 98 ? -4.990 8.104 19.766 1.00 95.25 98 GLU A N 1
ATOM 780 C CA . GLU A 1 98 ? -5.163 7.977 21.220 1.00 95.25 98 GLU A CA 1
ATOM 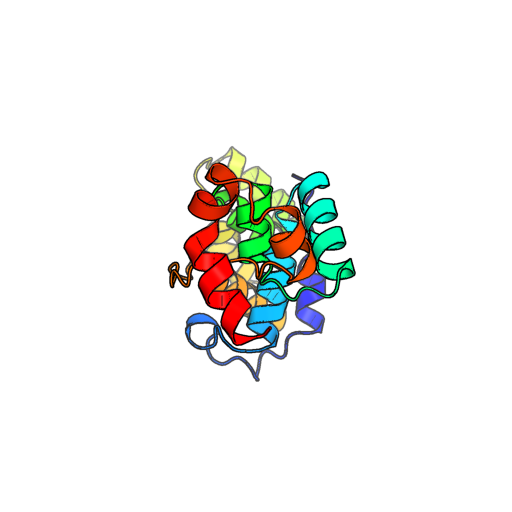781 C C . GLU A 1 98 ? -4.875 6.557 21.729 1.00 95.25 98 GLU A C 1
ATOM 783 O O . GLU A 1 98 ? -4.328 6.352 22.817 1.00 95.25 98 GLU A O 1
ATOM 788 N N . THR A 1 99 ? -5.274 5.542 20.958 1.00 94.81 99 THR A N 1
ATOM 789 C CA . THR A 1 99 ? -5.028 4.141 21.312 1.00 94.81 99 THR A CA 1
ATOM 790 C C . THR A 1 99 ? -3.542 3.817 21.228 1.00 94.81 99 THR A C 1
ATOM 792 O O . THR A 1 99 ? -3.027 3.121 22.103 1.00 94.81 99 THR A O 1
ATOM 795 N N . LYS A 1 100 ? -2.844 4.350 20.223 1.00 93.81 100 LYS A N 1
ATOM 796 C CA . LYS A 1 100 ? -1.403 4.189 20.026 1.00 93.81 100 LYS A CA 1
ATOM 797 C C . LYS A 1 100 ? -0.599 4.823 21.154 1.00 93.81 100 LYS A C 1
ATOM 799 O O . LYS A 1 100 ? 0.341 4.203 21.640 1.00 93.81 100 LYS A O 1
ATOM 804 N N . GLU A 1 101 ? -1.004 5.992 21.645 1.00 93.31 101 GLU A N 1
ATOM 805 C CA . GLU A 1 101 ? -0.386 6.613 22.825 1.00 93.31 101 GLU A CA 1
ATOM 806 C C . GLU A 1 101 ? -0.510 5.730 24.076 1.00 93.31 101 GLU A C 1
ATOM 808 O O . GLU A 1 101 ? 0.443 5.575 24.839 1.00 93.31 101 GLU A O 1
ATOM 813 N N . LYS A 1 102 ? -1.674 5.098 24.271 1.00 94.19 102 LYS A N 1
ATOM 814 C CA . LYS A 1 102 ? -1.935 4.199 25.410 1.00 94.19 102 LYS A CA 1
ATOM 815 C C . LYS A 1 102 ? -1.292 2.818 25.238 1.00 94.19 102 LYS A C 1
ATOM 817 O O . LYS A 1 102 ? -0.991 2.152 26.228 1.00 94.19 102 LYS A O 1
ATOM 822 N N . LYS A 1 103 ? -1.113 2.362 23.997 1.00 93.44 103 LYS A N 1
ATOM 823 C CA . LYS A 1 103 ? -0.549 1.059 23.620 1.00 93.44 103 LYS A CA 1
ATOM 824 C C . LYS A 1 103 ? 0.439 1.240 22.458 1.00 93.44 103 LYS A C 1
ATOM 826 O O . LYS A 1 103 ? 0.073 0.967 21.317 1.00 93.44 103 LYS A O 1
ATOM 831 N N . PRO A 1 104 ? 1.704 1.612 22.727 1.00 86.06 104 PRO A N 1
ATOM 832 C CA . PRO A 1 104 ? 2.681 1.945 21.682 1.00 86.06 104 PRO A CA 1
ATOM 833 C C . PRO A 1 104 ? 2.966 0.843 20.650 1.00 86.06 104 PRO A C 1
ATOM 835 O O . PRO A 1 104 ? 3.507 1.133 19.590 1.00 86.06 104 PRO A O 1
ATOM 838 N N . GLY A 1 105 ? 2.615 -0.412 20.946 1.00 89.06 105 GLY A N 1
ATOM 839 C CA . GLY A 1 105 ? 2.797 -1.550 20.042 1.00 89.06 105 GLY A CA 1
ATOM 840 C C . GLY A 1 105 ? 1.645 -1.814 19.069 1.00 89.06 105 GLY A C 1
ATOM 841 O O . GLY A 1 105 ? 1.746 -2.761 18.300 1.00 89.06 105 GLY A O 1
ATOM 842 N N . ILE A 1 106 ? 0.547 -1.049 19.106 1.00 92.81 106 ILE A N 1
ATOM 843 C CA . ILE A 1 106 ? -0.566 -1.256 18.168 1.00 92.81 106 ILE A CA 1
ATOM 844 C C . ILE A 1 106 ? -0.244 -0.655 16.794 1.00 92.81 106 ILE A C 1
ATOM 846 O O . ILE A 1 106 ? 0.015 0.547 16.663 1.00 92.81 106 ILE A O 1
ATOM 850 N N . THR A 1 107 ? -0.282 -1.483 15.753 1.00 94.62 107 THR A N 1
ATOM 851 C CA . THR A 1 107 ? -0.096 -1.016 14.374 1.00 94.62 107 THR A CA 1
ATOM 852 C C . THR A 1 107 ? -1.414 -0.508 13.789 1.00 94.62 107 THR A C 1
ATOM 854 O O . THR A 1 107 ? -2.500 -0.878 14.252 1.00 94.62 107 THR A O 1
ATOM 857 N N . ALA A 1 108 ? -1.353 0.336 12.755 1.00 95.19 108 ALA A N 1
ATOM 858 C CA . ALA A 1 108 ? -2.563 0.746 12.042 1.00 95.19 108 ALA A CA 1
ATOM 859 C C . ALA A 1 108 ? -3.309 -0.448 11.418 1.00 95.19 108 ALA A C 1
ATOM 861 O O . ALA A 1 108 ? -4.541 -0.457 11.408 1.00 95.19 108 ALA A O 1
ATOM 862 N N . ARG A 1 109 ? -2.572 -1.472 10.954 1.00 95.50 109 ARG A N 1
ATOM 863 C CA . ARG A 1 109 ? -3.134 -2.734 10.447 1.00 95.50 109 ARG A CA 1
ATOM 864 C C . ARG A 1 109 ? -3.951 -3.448 11.519 1.00 95.50 109 ARG A C 1
ATOM 866 O O . ARG A 1 109 ? -5.097 -3.808 11.253 1.00 95.50 109 ARG A O 1
ATOM 873 N N . ASP A 1 110 ? -3.400 -3.608 12.723 1.00 94.69 110 ASP A N 1
ATOM 874 C CA . ASP A 1 110 ? -4.093 -4.274 13.834 1.00 94.69 110 ASP A CA 1
ATOM 875 C C . ASP A 1 110 ? -5.353 -3.507 14.232 1.00 94.69 110 ASP A C 1
ATOM 877 O O . ASP A 1 110 ? -6.425 -4.091 14.396 1.00 94.69 110 ASP A O 1
ATOM 881 N N . TYR A 1 111 ? -5.234 -2.182 14.362 1.00 95.69 111 TYR A N 1
ATOM 882 C CA . TYR A 1 111 ? -6.357 -1.330 14.740 1.00 95.69 111 TYR A CA 1
ATOM 883 C C . TYR A 1 111 ? -7.480 -1.403 13.707 1.00 95.69 111 TYR A C 1
ATOM 885 O O . TYR A 1 111 ? -8.644 -1.587 14.063 1.00 95.69 111 TYR A O 1
ATOM 893 N N . PHE A 1 112 ? -7.143 -1.306 12.420 1.00 96.44 112 PHE A N 1
ATOM 894 C CA . PHE A 1 112 ? -8.143 -1.418 11.372 1.00 96.44 112 PHE A CA 1
ATOM 895 C C . PHE A 1 112 ? -8.810 -2.796 11.398 1.00 96.44 112 PHE A C 1
ATOM 897 O O . PHE A 1 112 ? -10.033 -2.873 11.440 1.00 96.44 112 PHE A O 1
ATOM 904 N N . SER A 1 113 ? -8.021 -3.870 11.442 1.00 93.50 113 SER A N 1
ATOM 905 C CA . SER A 1 113 ? -8.519 -5.248 11.335 1.00 93.50 113 SER A CA 1
ATOM 906 C C . SER A 1 113 ? -9.394 -5.678 12.514 1.00 93.50 113 SER A C 1
ATOM 908 O O . SER A 1 113 ? -10.309 -6.471 12.326 1.00 93.50 113 SER A O 1
ATOM 910 N N . HIS A 1 114 ? -9.134 -5.162 13.719 1.00 91.56 114 HIS A N 1
ATOM 911 C CA . HIS A 1 114 ? -9.841 -5.573 14.938 1.00 91.56 114 HIS A CA 1
ATOM 912 C C . HIS A 1 114 ? -10.881 -4.576 15.450 1.00 91.56 114 HIS A C 1
ATOM 914 O O . HIS A 1 114 ? -11.622 -4.906 16.371 1.00 91.56 114 HIS A O 1
ATOM 920 N N . ILE A 1 115 ? -10.900 -3.346 14.931 1.00 92.25 115 ILE A N 1
ATOM 921 C CA . ILE A 1 115 ? -11.810 -2.300 15.415 1.00 92.25 115 ILE A CA 1
ATOM 922 C C . ILE A 1 115 ? -12.584 -1.683 14.258 1.00 92.25 115 ILE A C 1
ATOM 924 O O . ILE A 1 115 ? -13.810 -1.624 14.304 1.00 92.25 115 ILE A O 1
ATOM 928 N N . CYS A 1 116 ? -11.898 -1.213 13.215 1.00 92.62 116 CYS A N 1
ATOM 929 C CA . CYS A 1 116 ? -12.572 -0.536 12.106 1.00 92.62 116 CYS A CA 1
ATOM 930 C C . CYS A 1 116 ? -13.338 -1.505 11.201 1.00 92.62 116 CYS A C 1
ATOM 932 O O . CYS A 1 116 ? -14.452 -1.190 10.793 1.00 92.62 116 CYS A O 1
ATOM 934 N N . ALA A 1 117 ? -12.762 -2.668 10.894 1.00 90.38 117 ALA A N 1
ATOM 935 C CA . ALA A 1 117 ? -13.322 -3.617 9.937 1.00 90.38 117 ALA A CA 1
ATOM 936 C C . ALA A 1 117 ? -14.700 -4.141 10.373 1.00 90.38 117 ALA A C 1
ATOM 938 O O . ALA A 1 117 ? -15.580 -4.310 9.535 1.00 90.38 117 ALA A O 1
ATOM 939 N N . ASP A 1 118 ? -14.916 -4.311 11.679 1.00 89.50 118 ASP A N 1
ATOM 940 C CA . ASP A 1 118 ? -16.183 -4.799 12.240 1.00 89.50 118 ASP A CA 1
ATOM 941 C C . AS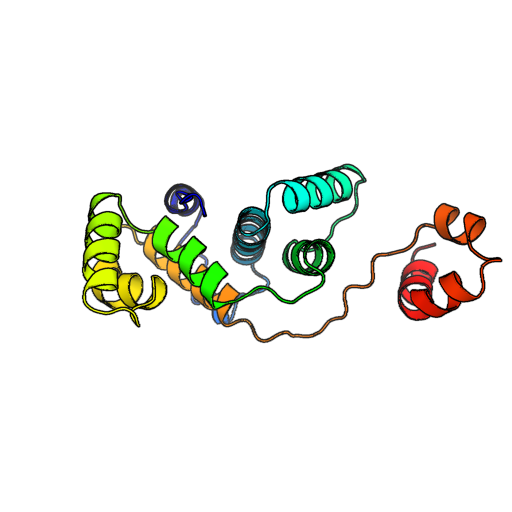P A 1 118 ? -17.347 -3.807 12.074 1.00 89.50 118 ASP A C 1
ATOM 943 O O . ASP A 1 118 ? -18.512 -4.207 12.046 1.00 89.50 118 ASP A O 1
ATOM 947 N N . ILE A 1 119 ? -17.048 -2.508 11.976 1.00 90.25 119 ILE A N 1
ATOM 948 C CA . ILE A 1 119 ? -18.053 -1.440 11.845 1.00 90.25 119 ILE A CA 1
ATOM 949 C C . ILE A 1 119 ? -18.114 -0.841 10.435 1.00 90.25 119 ILE A C 1
ATOM 951 O O . ILE A 1 119 ? -19.014 -0.045 10.150 1.00 90.25 119 ILE A O 1
ATOM 955 N N . GLU A 1 120 ? -17.173 -1.201 9.562 1.00 93.81 120 GLU A N 1
ATOM 956 C CA . GLU A 1 120 ? -17.119 -0.733 8.183 1.00 93.81 120 GLU A CA 1
ATOM 957 C C . GLU A 1 120 ? -18.236 -1.385 7.359 1.00 93.81 120 GLU A C 1
ATOM 959 O O . GLU A 1 120 ? -18.365 -2.606 7.278 1.00 93.81 120 GLU A O 1
ATOM 964 N N . LYS A 1 121 ? -19.073 -0.545 6.747 1.00 91.38 121 LYS A N 1
ATOM 965 C CA . LYS A 1 121 ? -20.221 -0.986 5.940 1.00 91.38 121 LYS A CA 1
ATOM 966 C C . LYS A 1 121 ? -19.876 -1.066 4.460 1.00 91.38 121 LYS A C 1
ATOM 968 O O . LYS A 1 121 ? -20.582 -1.738 3.708 1.00 91.38 121 LYS A O 1
ATOM 973 N N . ASP A 1 122 ? -18.820 -0.373 4.045 1.00 92.31 122 ASP A N 1
ATOM 974 C CA . ASP A 1 122 ? -18.352 -0.378 2.672 1.00 92.31 122 ASP A CA 1
ATOM 975 C C . ASP A 1 122 ? -17.523 -1.639 2.385 1.00 92.31 122 ASP A C 1
ATOM 977 O O . ASP A 1 122 ? -16.371 -1.792 2.804 1.00 92.31 122 ASP A O 1
ATOM 981 N N . LYS A 1 123 ? -18.127 -2.562 1.629 1.00 91.44 123 LYS A N 1
ATOM 982 C CA . LYS A 1 123 ? -17.488 -3.817 1.217 1.00 91.44 123 LYS A CA 1
ATOM 983 C C . LYS A 1 123 ? -16.243 -3.588 0.363 1.00 91.44 123 LYS A C 1
ATOM 985 O O . LYS A 1 123 ? -15.332 -4.415 0.410 1.00 91.44 123 LYS A O 1
ATOM 990 N N . ASN A 1 124 ? -16.181 -2.494 -0.391 1.00 92.06 124 ASN A N 1
ATOM 991 C CA . ASN A 1 124 ? -15.035 -2.196 -1.235 1.00 92.06 124 ASN A CA 1
ATOM 992 C C . ASN A 1 124 ? -13.856 -1.697 -0.399 1.00 92.06 124 ASN A C 1
ATOM 994 O O . ASN A 1 124 ? -12.720 -2.062 -0.686 1.00 92.06 124 ASN A O 1
ATOM 998 N N . VAL A 1 125 ? -14.109 -0.952 0.684 1.00 94.12 125 VAL A N 1
ATOM 999 C CA . VAL A 1 125 ? -13.066 -0.578 1.658 1.00 94.12 125 VAL A CA 1
ATOM 1000 C C . VAL A 1 125 ? -12.504 -1.825 2.344 1.00 94.12 125 VAL A C 1
ATOM 1002 O O . VAL A 1 125 ? -11.288 -1.974 2.460 1.00 94.12 125 VAL A O 1
ATOM 1005 N N . LEU A 1 126 ? -13.368 -2.766 2.735 1.00 93.38 126 LEU A N 1
ATOM 1006 C CA . LEU A 1 126 ? -12.930 -4.055 3.283 1.00 93.38 126 LEU A CA 1
ATOM 1007 C C . LEU A 1 126 ? -12.124 -4.869 2.261 1.00 93.38 126 LEU A C 1
ATOM 1009 O O . LEU A 1 126 ? -11.113 -5.479 2.609 1.00 93.38 126 LEU A O 1
ATOM 1013 N N . LYS A 1 127 ? -12.532 -4.859 0.987 1.00 92.88 127 LYS A N 1
ATOM 1014 C CA . LYS A 1 127 ? -11.779 -5.516 -0.084 1.00 92.88 127 LYS A CA 1
ATOM 1015 C C . LYS A 1 127 ? -10.421 -4.852 -0.310 1.00 92.88 127 LYS A C 1
ATOM 1017 O O . LYS A 1 127 ? -9.425 -5.556 -0.446 1.00 92.88 127 LYS A O 1
ATOM 1022 N N . LEU A 1 128 ? -10.357 -3.523 -0.298 1.00 94.19 128 LEU A N 1
ATOM 1023 C CA . LEU A 1 128 ? -9.108 -2.770 -0.399 1.00 94.19 128 LEU A CA 1
ATOM 1024 C C . LEU A 1 128 ? -8.149 -3.116 0.741 1.00 94.19 128 LEU A C 1
ATOM 1026 O O . LEU A 1 128 ? -6.970 -3.348 0.488 1.00 94.19 128 LEU A O 1
ATOM 1030 N N . ALA A 1 129 ? -8.655 -3.243 1.971 1.00 94.88 129 ALA A N 1
ATOM 1031 C CA . ALA A 1 129 ? -7.859 -3.706 3.103 1.00 94.88 129 ALA A CA 1
ATOM 1032 C C . ALA A 1 129 ? -7.230 -5.083 2.825 1.00 94.88 129 ALA A C 1
ATOM 1034 O O . ALA A 1 129 ? -6.028 -5.246 3.006 1.00 94.88 129 ALA A O 1
ATOM 1035 N N . GLN A 1 130 ? -7.997 -6.039 2.284 1.00 93.12 130 GLN A N 1
ATOM 1036 C CA . GLN A 1 130 ? -7.475 -7.360 1.894 1.00 93.12 130 GLN A CA 1
ATOM 1037 C C . GLN A 1 130 ? -6.406 -7.277 0.792 1.00 93.12 130 GLN A C 1
ATOM 1039 O O . GLN A 1 130 ? -5.448 -8.050 0.798 1.00 93.12 130 GLN A O 1
ATOM 1044 N N . ILE A 1 131 ? -6.548 -6.348 -0.160 1.00 92.56 131 ILE A N 1
ATOM 1045 C CA . ILE A 1 131 ? -5.523 -6.101 -1.184 1.00 92.56 131 ILE A CA 1
ATOM 1046 C C . ILE A 1 131 ? -4.248 -5.547 -0.533 1.00 92.56 131 ILE A C 1
ATOM 1048 O O . ILE A 1 131 ? -3.157 -6.021 -0.846 1.00 92.56 131 ILE A O 1
ATOM 1052 N N . PHE A 1 132 ? -4.361 -4.592 0.394 1.00 94.06 132 PHE A N 1
ATOM 1053 C CA . PHE A 1 132 ? -3.214 -4.058 1.134 1.00 94.06 132 PHE A CA 1
ATOM 1054 C C . PHE A 1 132 ? -2.500 -5.131 1.955 1.00 94.06 132 PHE A C 1
ATOM 1056 O O . PHE A 1 132 ? -1.272 -5.198 1.913 1.00 94.06 132 PHE A O 1
ATOM 1063 N N . GLU A 1 133 ? -3.237 -6.020 2.622 1.00 92.38 133 GLU A N 1
ATOM 1064 C CA . GLU A 1 133 ? -2.641 -7.184 3.287 1.00 92.38 133 GLU A CA 1
ATOM 1065 C C . GLU A 1 133 ? -1.877 -8.067 2.304 1.00 92.38 133 GLU A C 1
ATOM 1067 O O . GLU A 1 133 ? -0.728 -8.418 2.559 1.00 92.38 133 GLU A O 1
ATOM 1072 N N . ALA A 1 134 ? -2.471 -8.374 1.147 1.00 89.50 134 ALA A N 1
ATOM 1073 C CA . ALA A 1 134 ? -1.810 -9.169 0.118 1.00 89.50 134 ALA A CA 1
ATOM 1074 C C . ALA A 1 134 ? -0.522 -8.507 -0.403 1.00 89.50 134 ALA A C 1
ATOM 1076 O O . ALA A 1 134 ? 0.439 -9.213 -0.693 1.00 89.50 134 ALA A O 1
ATOM 1077 N N . ILE A 1 135 ? -0.482 -7.174 -0.504 1.00 88.06 135 ILE A N 1
ATOM 1078 C CA . ILE A 1 135 ? 0.710 -6.415 -0.916 1.00 88.06 135 ILE A CA 1
ATOM 1079 C C . ILE A 1 135 ? 1.813 -6.497 0.143 1.00 88.06 135 ILE A C 1
ATOM 1081 O O . ILE A 1 135 ? 2.970 -6.733 -0.209 1.00 88.06 135 ILE A O 1
ATOM 1085 N N . ILE A 1 136 ? 1.465 -6.312 1.419 1.00 87.81 136 ILE A N 1
ATOM 1086 C CA . ILE A 1 136 ? 2.414 -6.341 2.543 1.00 87.81 136 ILE A CA 1
ATOM 1087 C C . ILE A 1 136 ? 2.962 -7.757 2.750 1.00 87.81 136 ILE A C 1
ATOM 1089 O O . ILE A 1 136 ? 4.167 -7.942 2.908 1.00 87.81 136 ILE A O 1
ATOM 1093 N N . ASP A 1 137 ? 2.087 -8.762 2.695 1.00 84.94 137 ASP A N 1
ATOM 1094 C CA . ASP A 1 137 ? 2.424 -10.161 2.963 1.00 84.94 137 ASP A CA 1
ATOM 1095 C C . ASP A 1 137 ? 3.012 -10.876 1.729 1.00 84.94 137 ASP A C 1
ATOM 1097 O O . ASP A 1 137 ? 3.434 -12.038 1.813 1.00 84.94 137 ASP A O 1
ATOM 1101 N N . ALA A 1 138 ? 3.054 -10.207 0.569 1.00 78.69 138 ALA A N 1
ATOM 1102 C CA . ALA A 1 138 ? 3.639 -10.745 -0.652 1.00 78.69 138 ALA A CA 1
ATOM 1103 C C . ALA A 1 138 ? 5.131 -11.034 -0.448 1.00 78.69 138 ALA A C 1
ATOM 1105 O O . ALA A 1 138 ? 5.984 -10.142 -0.543 1.00 78.69 138 ALA A O 1
ATOM 1106 N N . LYS A 1 139 ? 5.444 -12.320 -0.240 1.00 63.56 139 LYS A N 1
ATOM 1107 C CA . LYS A 1 139 ? 6.818 -12.828 -0.244 1.00 63.56 139 LYS A CA 1
ATOM 1108 C C . LYS A 1 139 ? 7.497 -12.396 -1.535 1.00 63.56 139 LYS A C 1
ATOM 1110 O O . LYS A 1 139 ? 6.932 -12.565 -2.613 1.00 63.56 139 LYS A O 1
ATOM 1115 N N . ASP A 1 140 ? 8.704 -11.858 -1.404 1.00 54.03 140 ASP A N 1
ATOM 1116 C CA . ASP A 1 140 ? 9.563 -11.466 -2.515 1.00 54.03 140 ASP A CA 1
ATOM 1117 C C . ASP A 1 140 ? 9.783 -12.691 -3.425 1.00 54.03 140 ASP A C 1
ATOM 1119 O O . ASP A 1 140 ? 10.680 -13.510 -3.218 1.00 54.03 140 ASP A O 1
ATOM 1123 N N . THR A 1 141 ? 8.951 -12.862 -4.453 1.00 46.59 141 THR A N 1
ATOM 1124 C CA . THR A 1 141 ? 9.310 -13.688 -5.602 1.00 46.59 141 THR A CA 1
ATOM 1125 C C . THR A 1 141 ? 10.344 -12.884 -6.366 1.00 46.59 141 THR A C 1
ATOM 1127 O O . THR A 1 141 ? 9.998 -12.149 -7.289 1.00 46.59 141 THR A O 1
ATOM 1130 N N . GLN A 1 142 ? 11.595 -12.959 -5.898 1.00 40.88 142 GLN A N 1
ATOM 1131 C CA . GLN A 1 142 ? 12.766 -12.302 -6.469 1.00 40.88 142 GLN A CA 1
ATOM 1132 C C . GLN A 1 142 ? 12.886 -12.658 -7.949 1.00 40.88 142 GLN A C 1
ATOM 1134 O O . GLN A 1 142 ? 13.542 -13.618 -8.346 1.00 40.88 142 GLN A O 1
ATOM 1139 N N . THR A 1 143 ? 12.244 -11.859 -8.785 1.00 46.06 143 THR A N 1
ATOM 1140 C CA . THR A 1 143 ? 12.579 -11.772 -10.192 1.00 46.06 143 THR A CA 1
ATOM 1141 C C . THR A 1 143 ? 13.344 -10.472 -10.283 1.00 46.06 143 THR A C 1
ATOM 1143 O O . THR A 1 143 ? 12.730 -9.420 -10.383 1.00 46.06 143 THR A O 1
ATOM 1146 N N . GLU A 1 144 ? 14.669 -10.542 -10.129 1.00 50.44 144 GLU A N 1
ATOM 1147 C CA . GLU A 1 144 ? 15.576 -9.389 -10.177 1.00 50.44 144 GLU A CA 1
ATOM 1148 C C . GLU A 1 144 ? 15.192 -8.503 -11.377 1.00 50.44 144 GLU A C 1
ATOM 1150 O O . GLU A 1 144 ? 15.392 -8.876 -12.545 1.00 50.44 144 GLU A O 1
ATOM 1155 N N . PHE A 1 145 ? 14.545 -7.363 -11.107 1.00 51.75 145 PHE A N 1
ATOM 1156 C CA . PHE A 1 145 ? 14.116 -6.461 -12.160 1.00 51.75 145 PHE A CA 1
ATOM 1157 C C . PHE A 1 145 ? 15.336 -5.699 -12.646 1.00 51.75 145 PHE A C 1
ATOM 1159 O O . PHE A 1 145 ? 15.770 -4.686 -12.110 1.00 51.75 145 PHE A O 1
ATOM 1166 N N . LEU A 1 146 ? 15.931 -6.235 -13.697 1.00 60.88 146 LEU A N 1
ATOM 1167 C CA . LEU A 1 146 ? 17.028 -5.579 -14.375 1.00 60.88 146 LEU A CA 1
ATOM 1168 C C . LEU A 1 146 ? 16.435 -4.556 -15.335 1.00 60.88 146 LEU A C 1
ATOM 1170 O O . LEU A 1 146 ? 15.755 -4.948 -16.293 1.00 60.88 146 LEU A O 1
ATOM 1174 N N . MET A 1 147 ? 16.700 -3.273 -15.072 1.00 61.72 147 MET A N 1
ATOM 1175 C CA . MET A 1 147 ? 16.353 -2.200 -15.998 1.00 61.72 147 MET A CA 1
ATOM 1176 C C . MET A 1 147 ? 16.949 -2.512 -17.374 1.00 61.72 147 MET A C 1
ATOM 1178 O O . MET A 1 147 ? 18.161 -2.720 -17.478 1.00 61.72 147 MET A O 1
ATOM 1182 N N . PRO A 1 148 ? 16.133 -2.552 -18.439 1.00 66.62 148 PRO A N 1
ATOM 1183 C CA . PRO A 1 148 ? 16.668 -2.722 -19.769 1.00 66.62 148 PRO A CA 1
ATOM 1184 C C . PRO A 1 148 ? 17.496 -1.489 -20.141 1.00 66.62 148 PRO A C 1
ATOM 1186 O O . PRO A 1 148 ? 17.002 -0.367 -20.226 1.00 66.62 148 PRO A O 1
ATOM 1189 N N . ILE A 1 149 ? 18.781 -1.720 -20.375 1.00 77.25 149 ILE A N 1
ATOM 1190 C CA . ILE A 1 149 ? 19.703 -0.768 -20.986 1.00 77.25 149 ILE A CA 1
ATOM 1191 C C . ILE A 1 149 ? 19.268 -0.562 -22.437 1.00 77.25 149 ILE A C 1
ATOM 1193 O O . ILE A 1 149 ? 18.857 -1.517 -23.107 1.00 77.25 149 ILE A O 1
ATOM 1197 N N . SER A 1 150 ? 19.334 0.673 -22.928 1.00 78.00 150 SER A N 1
ATOM 1198 C CA . SER A 1 150 ? 19.067 0.979 -24.338 1.00 78.00 150 SER A CA 1
ATOM 1199 C C . SER A 1 150 ? 20.310 0.742 -25.203 1.00 78.00 150 SER A C 1
ATOM 1201 O O . SER A 1 150 ? 21.440 0.819 -24.717 1.00 78.00 150 SER A O 1
ATOM 1203 N N . LYS A 1 151 ? 20.132 0.508 -26.509 1.00 81.06 151 LYS A N 1
ATOM 1204 C CA . LYS A 1 151 ? 21.268 0.337 -27.432 1.00 81.06 151 LYS A CA 1
ATOM 1205 C C . LYS A 1 151 ? 22.188 1.565 -27.439 1.00 81.06 151 LYS A C 1
ATOM 1207 O O . LYS A 1 151 ? 23.402 1.408 -27.416 1.00 81.06 151 LYS A O 1
ATOM 1212 N N . GLY A 1 152 ? 21.626 2.776 -27.406 1.00 83.12 152 GLY A N 1
ATOM 1213 C CA . GLY A 1 152 ? 22.406 4.020 -27.350 1.00 83.12 152 GLY A CA 1
ATOM 1214 C C . GLY A 1 152 ? 23.213 4.169 -26.057 1.00 83.12 152 GLY A C 1
ATOM 1215 O O . GLY A 1 152 ? 24.387 4.525 -26.098 1.00 83.12 152 GLY A O 1
ATOM 1216 N N . GLU A 1 153 ? 22.613 3.828 -24.915 1.00 82.94 153 GLU A N 1
ATOM 1217 C CA . GLU A 1 153 ? 23.281 3.855 -23.608 1.00 82.94 153 GLU A CA 1
ATOM 1218 C C . GLU A 1 153 ? 24.431 2.842 -23.527 1.00 82.94 153 GLU A C 1
ATOM 1220 O O . GLU A 1 153 ? 25.503 3.159 -23.005 1.00 82.94 153 GLU A O 1
ATOM 1225 N N . PHE A 1 154 ? 24.248 1.653 -24.111 1.00 88.31 154 PHE A N 1
ATOM 1226 C CA . PHE A 1 154 ? 25.326 0.681 -24.261 1.00 88.31 154 PHE A CA 1
ATOM 1227 C C . PHE A 1 154 ? 26.440 1.198 -25.168 1.00 88.31 154 PHE A C 1
ATOM 1229 O O . PHE A 1 154 ? 27.599 1.154 -24.770 1.00 88.31 154 PHE A O 1
ATOM 1236 N N . GLU A 1 155 ? 26.123 1.718 -26.355 1.00 88.50 155 GLU A N 1
ATOM 1237 C CA . GLU A 1 155 ? 27.137 2.224 -27.288 1.00 88.50 155 GLU A CA 1
ATOM 1238 C C . GLU A 1 155 ? 27.987 3.347 -26.675 1.00 88.50 155 GLU A C 1
ATOM 1240 O O . GLU A 1 155 ? 29.202 3.373 -26.875 1.00 88.50 155 GLU A O 1
ATOM 1245 N N . ALA A 1 156 ? 27.378 4.211 -25.858 1.00 90.06 156 ALA A N 1
ATOM 1246 C CA . ALA A 1 156 ? 28.080 5.269 -25.135 1.00 90.06 156 ALA A CA 1
ATOM 1247 C C . ALA A 1 156 ? 29.034 4.737 -24.046 1.00 90.06 156 ALA A C 1
ATOM 1249 O O . ALA A 1 156 ? 30.072 5.343 -23.784 1.00 90.06 156 ALA A O 1
ATOM 1250 N N . ASN A 1 157 ? 28.710 3.600 -23.419 1.00 87.75 157 ASN A N 1
ATOM 1251 C CA . ASN A 1 157 ? 29.421 3.093 -22.240 1.00 87.75 157 ASN A CA 1
ATOM 1252 C C . ASN A 1 157 ? 30.174 1.770 -22.460 1.00 87.75 157 ASN A C 1
ATOM 1254 O O . ASN A 1 157 ? 30.871 1.312 -21.554 1.00 87.75 157 ASN A O 1
ATOM 1258 N N . LYS A 1 158 ? 30.111 1.162 -23.654 1.00 88.19 158 LYS A N 1
ATOM 1259 C CA . LYS A 1 158 ? 30.693 -0.164 -23.960 1.00 88.19 158 LYS A CA 1
ATOM 1260 C C . LYS A 1 158 ? 32.197 -0.272 -23.697 1.00 88.19 158 LYS A C 1
ATOM 1262 O O . LYS A 1 158 ? 32.714 -1.368 -23.496 1.00 88.19 158 LYS A O 1
ATOM 1267 N N . HIS A 1 159 ? 32.908 0.854 -23.692 1.00 90.75 159 HIS A N 1
ATOM 1268 C CA . HIS A 1 159 ? 34.345 0.914 -23.417 1.00 90.75 159 HIS A CA 1
ATOM 1269 C C . HIS A 1 159 ? 34.675 1.066 -21.921 1.00 90.75 159 HIS A C 1
ATOM 1271 O O . HIS A 1 159 ? 35.811 0.818 -21.512 1.00 90.75 159 HIS A O 1
ATOM 1277 N N . ASN A 1 160 ? 33.698 1.421 -21.082 1.00 90.31 160 ASN A N 1
ATOM 1278 C CA . ASN A 1 160 ? 33.868 1.519 -19.637 1.00 90.31 160 ASN A CA 1
ATOM 1279 C C . ASN A 1 160 ? 33.707 0.136 -18.990 1.00 90.31 160 ASN A C 1
ATOM 1281 O O . ASN A 1 160 ? 32.606 -0.296 -18.651 1.00 90.31 160 ASN A O 1
ATOM 1285 N N . LYS A 1 161 ? 34.833 -0.555 -18.773 1.00 83.69 161 LYS A N 1
ATOM 1286 C CA . LYS A 1 161 ? 34.860 -1.915 -18.206 1.00 83.69 161 LYS A CA 1
ATOM 1287 C C . LYS A 1 161 ? 34.133 -2.041 -16.864 1.00 83.69 161 LYS A C 1
ATOM 1289 O O . LYS A 1 161 ? 33.495 -3.062 -16.642 1.00 83.69 161 LYS A O 1
ATOM 1294 N N . LYS A 1 162 ? 34.211 -1.022 -15.998 1.00 83.00 162 LYS A N 1
ATOM 1295 C CA . LYS A 1 162 ? 33.562 -1.024 -14.675 1.00 83.00 162 LYS A CA 1
ATOM 1296 C C . LYS A 1 162 ? 32.042 -0.904 -14.798 1.00 83.00 162 LYS A C 1
ATOM 1298 O O . LYS A 1 162 ? 31.310 -1.565 -14.070 1.00 83.00 162 LYS A O 1
ATOM 1303 N N . TRP A 1 163 ? 31.574 -0.084 -15.736 1.00 89.25 163 TRP A N 1
ATOM 1304 C CA . TRP A 1 163 ? 30.148 0.036 -16.025 1.00 89.25 163 TRP A CA 1
ATOM 1305 C C . TRP A 1 163 ? 29.603 -1.247 -16.659 1.00 89.25 163 TRP A C 1
ATOM 1307 O O . TRP A 1 163 ? 28.584 -1.761 -16.212 1.00 89.25 163 TRP A O 1
ATOM 1317 N N . VAL A 1 164 ? 30.317 -1.818 -17.637 1.00 82.62 164 VAL A N 1
ATOM 1318 C CA . VAL A 1 164 ? 29.906 -3.063 -18.306 1.00 82.62 164 VAL A CA 1
ATOM 1319 C C . VAL A 1 164 ? 29.824 -4.222 -17.314 1.00 82.62 164 VAL A C 1
ATOM 1321 O O . VAL A 1 164 ? 28.823 -4.934 -17.308 1.00 82.62 164 VAL A O 1
ATOM 1324 N N . SER A 1 165 ? 30.829 -4.397 -16.448 1.00 79.31 165 SER A N 1
ATOM 1325 C CA . SER A 1 165 ? 30.832 -5.478 -15.456 1.00 79.31 165 SER A CA 1
ATOM 1326 C C . SER A 1 165 ? 29.709 -5.342 -14.425 1.00 79.31 165 SER A C 1
ATOM 1328 O O . SER A 1 165 ? 29.113 -6.352 -14.057 1.00 79.31 165 SER A O 1
ATOM 1330 N N . GLY A 1 166 ? 29.368 -4.115 -14.015 1.00 77.50 166 GLY A N 1
ATOM 1331 C CA . GLY A 1 166 ? 28.241 -3.845 -13.114 1.00 77.50 166 GLY A CA 1
ATOM 1332 C C . GLY A 1 166 ? 26.859 -4.074 -13.740 1.00 77.50 166 GLY A C 1
ATOM 1333 O O . GLY A 1 166 ? 25.884 -4.222 -13.016 1.00 77.50 166 GLY A O 1
ATOM 1334 N N . ASN A 1 167 ? 26.771 -4.150 -15.071 1.00 81.75 167 ASN A N 1
ATOM 1335 C CA . ASN A 1 167 ? 25.506 -4.179 -15.808 1.00 81.75 167 ASN A CA 1
ATOM 1336 C C . ASN A 1 167 ? 25.287 -5.455 -16.645 1.00 81.75 167 ASN A C 1
ATOM 1338 O O . ASN A 1 167 ? 24.337 -5.528 -17.425 1.00 81.75 167 ASN A O 1
ATOM 1342 N N . LEU A 1 168 ? 26.126 -6.489 -16.499 1.00 81.88 168 LEU A N 1
ATOM 1343 C CA . LEU A 1 168 ? 26.106 -7.693 -17.351 1.00 81.88 168 LEU A CA 1
ATOM 1344 C C . LEU A 1 168 ? 24.739 -8.385 -17.429 1.00 81.88 168 LEU A C 1
ATOM 1346 O O . LEU A 1 168 ? 24.318 -8.803 -18.510 1.00 81.88 168 LEU A O 1
ATOM 1350 N N . LYS A 1 169 ? 24.032 -8.501 -16.299 1.00 76.38 169 LYS A N 1
ATOM 1351 C CA . LYS A 1 169 ? 22.713 -9.141 -16.269 1.00 76.38 169 LYS A CA 1
ATOM 1352 C C . LYS A 1 169 ? 21.672 -8.319 -17.048 1.00 76.38 169 LYS A C 1
ATOM 1354 O O . LYS A 1 169 ? 20.939 -8.880 -17.864 1.00 76.38 169 LYS A O 1
ATOM 1359 N N . ALA A 1 170 ? 21.651 -6.999 -16.852 1.00 77.31 170 ALA A N 1
ATOM 1360 C CA . ALA A 1 170 ? 20.779 -6.075 -17.578 1.00 77.31 170 ALA A CA 1
ATOM 1361 C C . ALA A 1 170 ? 21.087 -6.057 -19.084 1.00 77.31 170 ALA A C 1
ATOM 1363 O O . ALA A 1 170 ? 20.172 -6.171 -19.896 1.00 77.31 170 ALA A O 1
ATOM 1364 N N . LEU A 1 171 ? 22.370 -6.042 -19.464 1.00 81.44 171 LEU A N 1
ATOM 1365 C CA . LEU A 1 171 ? 22.814 -6.133 -20.861 1.00 81.44 171 LEU A CA 1
ATOM 1366 C C . LEU A 1 171 ? 22.372 -7.441 -21.531 1.00 81.44 171 LEU A C 1
ATOM 1368 O O . LEU A 1 171 ? 21.910 -7.427 -22.670 1.00 81.44 171 LEU A O 1
ATOM 1372 N N . SER A 1 172 ? 22.480 -8.573 -20.828 1.00 76.88 172 SER A N 1
ATOM 1373 C CA . SER A 1 172 ? 22.036 -9.884 -21.325 1.00 76.88 172 SER A CA 1
ATOM 1374 C C . SER A 1 172 ? 20.531 -9.911 -21.613 1.00 76.88 172 SER A C 1
ATOM 1376 O O . SER A 1 172 ? 20.097 -10.448 -22.635 1.00 76.88 172 SER A O 1
ATOM 1378 N N . LYS A 1 173 ? 19.734 -9.279 -20.741 1.00 75.25 173 LYS A N 1
ATOM 1379 C CA . LYS A 1 173 ? 18.283 -9.139 -20.911 1.00 75.25 173 LYS A CA 1
ATOM 1380 C C . LYS A 1 173 ? 17.941 -8.192 -22.068 1.00 75.25 173 LYS A C 1
ATOM 1382 O O . LYS A 1 173 ? 17.150 -8.568 -22.928 1.00 75.25 173 LYS A O 1
ATOM 1387 N N . SER A 1 174 ? 18.583 -7.025 -22.140 1.00 76.94 174 SER A N 1
ATOM 1388 C CA . SER A 1 174 ? 18.367 -6.028 -23.198 1.00 76.94 174 SER A CA 1
ATOM 1389 C C . SER A 1 174 ? 18.760 -6.506 -24.589 1.00 76.94 174 SER A C 1
ATOM 1391 O O . SER A 1 174 ? 18.049 -6.223 -25.547 1.00 76.94 174 SER A O 1
ATOM 1393 N N . ARG A 1 175 ? 19.846 -7.282 -24.714 1.00 72.75 175 ARG A N 1
ATOM 1394 C CA . ARG A 1 175 ? 20.316 -7.813 -26.003 1.00 72.75 175 ARG A CA 1
ATOM 1395 C C . ARG A 1 175 ? 19.258 -8.650 -26.725 1.00 72.75 175 ARG A C 1
ATOM 1397 O O . ARG A 1 175 ? 19.289 -8.716 -27.945 1.00 72.75 175 ARG A O 1
ATOM 1404 N N . LYS A 1 176 ? 18.341 -9.299 -26.000 1.00 63.97 176 LYS A N 1
ATOM 1405 C CA . LYS A 1 176 ? 17.260 -10.094 -26.607 1.00 63.97 176 LYS A CA 1
ATOM 1406 C C . LYS A 1 176 ? 16.178 -9.239 -27.281 1.00 63.97 176 LYS A C 1
ATOM 1408 O O . LYS A 1 176 ? 15.420 -9.786 -28.071 1.00 63.97 176 LYS A O 1
ATOM 1413 N N . GLY A 1 177 ? 16.089 -7.949 -26.944 1.00 56.94 177 GLY A N 1
ATOM 1414 C CA . GLY A 1 177 ? 15.118 -7.003 -27.505 1.00 56.94 177 GLY A CA 1
ATOM 1415 C C . GLY A 1 177 ? 15.728 -5.916 -28.397 1.00 56.94 177 GLY A C 1
ATOM 1416 O O . GLY A 1 177 ? 14.997 -5.031 -28.832 1.00 56.94 177 GLY A O 1
ATOM 1417 N N . TRP A 1 178 ? 17.043 -5.950 -28.632 1.00 68.12 178 TRP A N 1
ATOM 1418 C CA . TRP A 1 178 ? 17.752 -5.074 -29.574 1.00 68.12 178 TRP A CA 1
ATOM 1419 C C . TRP A 1 178 ? 17.952 -5.729 -30.940 1.00 68.12 178 TRP A C 1
ATOM 1421 O O . TRP A 1 178 ? 17.934 -6.978 -31.008 1.00 68.12 178 TRP A O 1
#

Sequence (178 aa):
MRRINFRELAEVIDAEDLIDPRYQSNHPTVKGVADIAFFNALPDYGQEIVNNILSSGRDIPLREAYKVSRDSDPNTDDLAELLFTGLMTDVSYENYLETKEKKPGITARDYFSHICADIEKDKNVLKLAQIFEAIIDAKDTQTEFLMPISKGEFEANKHNKKWVSGNLKALSKSRKGW

Radius of gyration: 19.46 Å; chains: 1; bounding box: 55×29×55 Å

pLDDT: mean 81.99, std 11.78, range [40.88, 96.44]

Secondary structure (DSSP, 8-state):
-----GGGGGGG--TTT-S-GGG-TTSHHHHHHHHHHHHHHS-HHHHHHHHHHHHTT----HHHHHHHHHTS---HHHHHHHHHHTTS-HHHHHHHHHHHHH-TT--HHHHIIIIITTT---HHHHHHHHHHHHHHH---------PPPPHHHHHHHTT-HHHHHHTHHHHHHHHTT-